Protein AF-A0A8T4MRU4-F1 (afdb_monomer_lite)

Radius of gyration: 14.43 Å; chains: 1; bounding box: 44×28×31 Å

pLDDT: mean 94.98, std 4.09, range [66.75, 98.44]

Foldseek 3Di:
DWPVLKDKDFFDFPDDDPVDTDADQDDPPSPPDDFPDKDKDQAAAFDKDFQFFFQAKKKKFWQAAKKKKWKAQQPPRDIDIDIHHHRMMIIDGGRIGMMMGTHHRIIMMMTTRDDDDDCVVGTGHHDD

Secondary structure (DSSP, 8-state):
--GGG-EEEE----EE-SS-EE--S--S-STT---SEEEEEE--S---EEEEE-SS-EEEEEEESEEEEEEEETTT--EEEEEEETTEEEEE-TTEEEEEEEPTT-EEEEEESS----HHHH-EE---

Structure (mmCIF, N/CA/C/O backbone):
data_AF-A0A8T4MRU4-F1
#
_entry.id   AF-A0A8T4MRU4-F1
#
loop_
_atom_site.group_PDB
_atom_site.id
_atom_site.type_symbol
_atom_site.label_atom_id
_atom_site.label_alt_id
_atom_site.label_comp_id
_atom_site.label_asym_id
_atom_site.label_entity_id
_atom_site.label_seq_id
_atom_site.pdbx_PDB_ins_code
_atom_site.Cartn_x
_atom_site.Cartn_y
_atom_site.Cartn_z
_atom_site.occupancy
_atom_site.B_iso_or_equiv
_atom_site.auth_seq_id
_atom_site.auth_comp_id
_atom_site.auth_asym_id
_atom_site.auth_atom_id
_atom_site.pdbx_PDB_model_num
ATOM 1 N N . MET A 1 1 ? 6.168 1.323 -16.371 1.00 66.75 1 MET A N 1
ATOM 2 C CA . MET A 1 1 ? 5.553 2.257 -15.411 1.00 66.75 1 MET A CA 1
ATOM 3 C C . MET A 1 1 ? 6.612 2.585 -14.380 1.00 66.75 1 MET A C 1
ATOM 5 O O . MET A 1 1 ? 7.588 1.849 -14.299 1.00 66.75 1 MET A O 1
ATOM 9 N N . GLY A 1 2 ? 6.469 3.707 -13.691 1.00 80.81 2 GLY A N 1
ATOM 10 C CA . GLY A 1 2 ? 7.430 4.163 -12.685 1.00 80.81 2 GLY A CA 1
ATOM 11 C C . GLY A 1 2 ? 6.742 5.119 -11.725 1.00 80.81 2 GLY A C 1
ATOM 12 O O . GLY A 1 2 ? 5.513 5.195 -11.699 1.00 80.81 2 GLY A O 1
ATOM 13 N N . PHE A 1 3 ? 7.492 5.905 -10.967 1.00 88.81 3 PHE A N 1
ATOM 14 C CA . PHE A 1 3 ? 6.907 6.790 -9.952 1.00 88.81 3 PHE A CA 1
ATOM 15 C C . PHE A 1 3 ? 5.830 7.767 -10.415 1.00 88.81 3 PHE A C 1
ATOM 17 O O . PHE A 1 3 ? 4.982 8.148 -9.610 1.00 88.81 3 PHE A O 1
ATOM 24 N N . LYS A 1 4 ? 5.838 8.170 -11.686 1.00 87.06 4 LYS A N 1
ATOM 25 C CA . LYS A 1 4 ? 4.786 9.023 -12.259 1.00 87.06 4 LYS A CA 1
ATOM 26 C C . LYS A 1 4 ? 3.388 8.387 -12.206 1.00 87.06 4 LYS A C 1
ATOM 28 O O . LYS A 1 4 ? 2.402 9.107 -12.298 1.00 87.06 4 LYS A O 1
ATOM 33 N N . ASP A 1 5 ? 3.329 7.064 -12.059 1.00 90.94 5 ASP A N 1
ATOM 34 C CA . ASP A 1 5 ? 2.102 6.271 -12.032 1.00 90.94 5 ASP A CA 1
ATOM 35 C C . ASP A 1 5 ? 1.727 5.833 -10.593 1.00 90.94 5 ASP A C 1
ATOM 37 O O . ASP A 1 5 ? 0.724 5.150 -10.399 1.00 90.94 5 ASP A O 1
ATOM 41 N N . VAL A 1 6 ? 2.502 6.230 -9.567 1.00 94.25 6 VAL A N 1
ATOM 42 C CA . VAL A 1 6 ? 2.139 6.013 -8.153 1.00 94.25 6 VAL A CA 1
ATOM 43 C C . VAL A 1 6 ? 0.949 6.898 -7.802 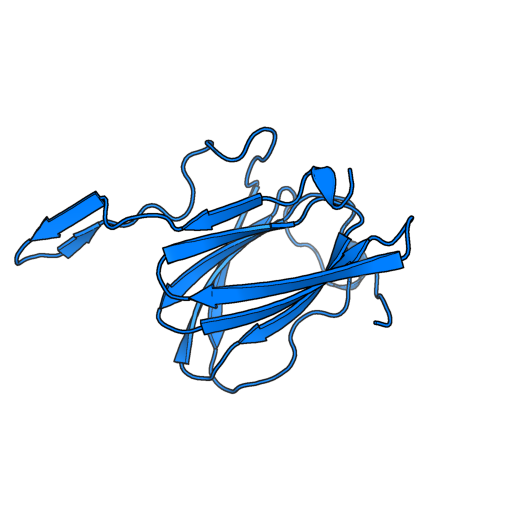1.00 94.25 6 VAL A C 1
ATOM 45 O O . VAL A 1 6 ? 1.004 8.119 -7.952 1.00 94.25 6 VAL A O 1
ATOM 48 N N . ILE A 1 7 ? -0.111 6.292 -7.269 1.00 95.12 7 ILE A N 1
ATOM 49 C CA . ILE A 1 7 ? -1.304 7.017 -6.822 1.00 95.12 7 ILE A CA 1
ATOM 50 C C . ILE A 1 7 ? -1.401 6.899 -5.313 1.00 95.12 7 ILE A C 1
ATOM 52 O O . ILE A 1 7 ? -1.534 5.801 -4.785 1.00 95.12 7 ILE A O 1
ATOM 56 N N . TYR A 1 8 ? -1.401 8.037 -4.628 1.00 95.00 8 TYR A N 1
ATOM 57 C CA . TYR A 1 8 ? -1.784 8.124 -3.226 1.00 95.00 8 TYR A CA 1
ATOM 58 C C . TYR A 1 8 ? -3.065 8.945 -3.112 1.00 95.00 8 TYR A C 1
ATOM 60 O O . TYR A 1 8 ? -3.109 10.095 -3.550 1.00 95.00 8 TYR A O 1
ATOM 68 N N . GLN A 1 9 ? -4.107 8.361 -2.525 1.00 93.88 9 GLN A N 1
ATOM 69 C CA . GLN A 1 9 ? -5.384 9.038 -2.315 1.00 93.88 9 GLN A CA 1
ATOM 70 C C . GLN A 1 9 ? -5.983 8.653 -0.970 1.00 93.88 9 GLN A C 1
ATOM 72 O O . GLN A 1 9 ? -5.881 7.508 -0.535 1.00 93.88 9 GLN A O 1
ATOM 77 N N . LYS A 1 10 ? -6.666 9.595 -0.322 1.00 92.81 10 LYS A N 1
ATOM 78 C CA . LYS A 1 10 ? -7.487 9.292 0.846 1.00 92.81 10 LYS A CA 1
ATOM 79 C C . LYS A 1 10 ? -8.910 9.019 0.387 1.00 92.81 10 LYS A C 1
ATOM 81 O O . LYS A 1 10 ? -9.499 9.837 -0.316 1.00 92.81 10 LYS A O 1
ATOM 86 N N . ARG A 1 11 ? -9.450 7.865 0.758 1.00 89.44 11 ARG A N 1
ATOM 87 C CA . ARG A 1 11 ? -10.864 7.556 0.560 1.00 89.44 11 ARG A CA 1
ATOM 88 C C . ARG A 1 11 ? -11.663 8.104 1.736 1.00 89.44 11 ARG A C 1
ATOM 90 O O . ARG A 1 11 ? -11.140 8.266 2.825 1.00 89.44 11 ARG A O 1
ATOM 97 N N . GLY A 1 12 ? -12.908 8.489 1.502 1.00 89.06 12 GLY A N 1
ATOM 98 C CA . GLY A 1 12 ? -13.784 8.976 2.564 1.00 89.06 12 GLY A CA 1
ATOM 99 C C . GLY A 1 12 ? -14.561 7.843 3.226 1.00 89.06 12 GLY A C 1
ATOM 100 O O . GLY A 1 12 ? -14.535 6.697 2.778 1.00 89.06 12 GLY A O 1
ATOM 101 N N . ILE A 1 13 ? -15.315 8.202 4.260 1.00 93.94 13 ILE A N 1
ATOM 102 C CA . ILE A 1 13 ? -16.464 7.409 4.692 1.00 93.94 13 ILE A CA 1
ATOM 103 C C . ILE A 1 13 ? -17.604 7.690 3.714 1.00 93.94 13 ILE A C 1
ATOM 105 O O . ILE A 1 13 ? -17.975 8.847 3.537 1.00 93.94 13 ILE A O 1
ATOM 109 N N . GLU A 1 14 ? -18.154 6.650 3.089 1.00 94.75 14 GLU A N 1
ATOM 110 C CA . GLU A 1 14 ? -19.264 6.808 2.139 1.00 94.75 14 GLU A CA 1
ATOM 111 C C . GLU A 1 14 ? -20.606 6.944 2.855 1.00 94.75 14 GLU A C 1
ATOM 113 O O . GLU A 1 14 ? -21.461 7.725 2.446 1.00 94.75 14 GLU A O 1
ATOM 118 N N . HIS A 1 15 ? -20.789 6.189 3.940 1.00 97.25 15 HIS A N 1
ATOM 119 C CA . HIS A 1 15 ? -21.990 6.235 4.768 1.00 97.25 15 HIS A CA 1
ATOM 120 C C . HIS A 1 15 ? -21.666 5.828 6.202 1.00 97.25 15 HIS A C 1
ATOM 122 O O . HIS A 1 15 ? -20.847 4.934 6.428 1.00 97.25 15 HIS A O 1
ATOM 128 N N . LYS A 1 16 ? -22.326 6.446 7.180 1.00 97.50 16 LYS A N 1
ATOM 129 C CA . LYS A 1 16 ? -22.214 6.068 8.590 1.00 97.50 16 LYS A CA 1
ATOM 130 C C . LYS A 1 16 ? -23.547 6.273 9.288 1.00 97.50 16 LYS A C 1
ATOM 132 O O . LYS A 1 16 ? -24.087 7.373 9.271 1.00 97.50 16 LYS A O 1
A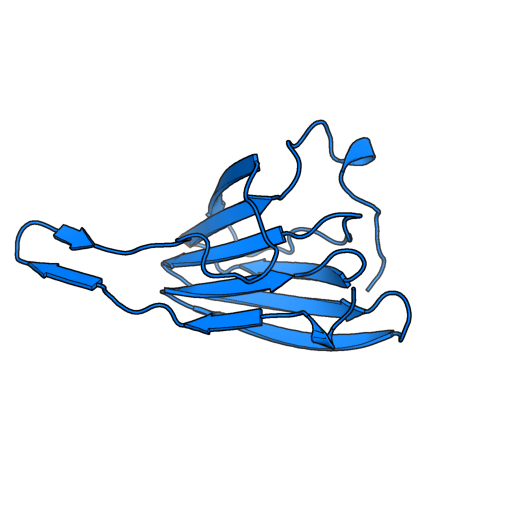TOM 137 N N . ASP A 1 17 ? -24.045 5.216 9.910 1.00 97.81 17 ASP A N 1
ATOM 138 C CA . ASP A 1 17 ? -25.244 5.236 10.743 1.00 97.81 17 ASP A CA 1
ATOM 139 C C . ASP A 1 17 ? -25.034 4.388 12.006 1.00 97.81 17 ASP A C 1
ATOM 141 O O . ASP A 1 17 ? -23.931 3.891 12.259 1.00 97.81 17 ASP A O 1
ATOM 145 N N . GLU A 1 18 ? -26.077 4.233 12.820 1.00 97.69 18 GLU A N 1
ATOM 146 C CA . GLU A 1 18 ? -26.026 3.458 14.061 1.00 97.69 18 GLU A CA 1
ATOM 147 C C . GLU A 1 18 ? -25.719 1.964 13.858 1.00 97.69 18 GLU A C 1
ATOM 149 O O . GLU A 1 18 ? -25.345 1.281 14.810 1.00 97.69 18 GLU A O 1
ATOM 154 N N . ARG A 1 19 ? -25.850 1.442 12.632 1.00 97.19 19 ARG A N 1
ATOM 155 C CA . ARG A 1 19 ? -25.656 0.021 12.310 1.00 97.19 19 ARG A CA 1
ATOM 156 C C . ARG A 1 19 ? -24.268 -0.251 11.748 1.00 97.19 19 ARG A C 1
ATOM 158 O O . ARG A 1 19 ? -23.738 -1.342 11.957 1.00 97.19 19 ARG A O 1
ATOM 165 N N . ARG A 1 20 ? -23.706 0.680 10.963 1.00 96.56 20 ARG A N 1
ATOM 166 C CA . ARG A 1 20 ? -22.439 0.457 10.244 1.00 96.56 20 ARG A CA 1
ATOM 167 C C . ARG A 1 20 ? -21.739 1.731 9.776 1.00 96.56 20 ARG A C 1
ATOM 169 O O . ARG A 1 20 ? -22.350 2.773 9.562 1.00 96.56 20 ARG A O 1
ATOM 176 N N . THR A 1 21 ? -20.449 1.572 9.484 1.00 95.69 21 THR A N 1
ATOM 177 C CA . THR A 1 21 ? -19.681 2.468 8.605 1.00 95.69 21 THR A CA 1
ATOM 178 C C . THR A 1 21 ? -19.439 1.750 7.276 1.00 95.69 21 THR A C 1
ATOM 180 O O . THR A 1 21 ? -18.989 0.605 7.277 1.00 95.69 21 THR A O 1
ATOM 183 N N . LEU A 1 22 ? -19.751 2.399 6.156 1.00 96.00 22 LEU A N 1
ATOM 184 C CA . LEU A 1 22 ? -19.496 1.903 4.805 1.00 96.00 22 LEU A CA 1
ATOM 185 C C . LEU A 1 22 ? -18.237 2.561 4.237 1.00 96.00 22 LEU A C 1
ATOM 187 O O . LEU A 1 22 ? -18.099 3.787 4.248 1.00 96.00 22 LEU A O 1
ATOM 191 N N . LEU A 1 23 ? -17.330 1.721 3.747 1.00 95.25 23 LEU A N 1
ATOM 192 C CA . LEU A 1 23 ? -16.033 2.098 3.203 1.00 95.25 23 LEU A CA 1
ATOM 193 C C . LEU A 1 23 ? -15.764 1.263 1.955 1.00 95.25 23 LEU A C 1
ATOM 195 O O . LEU A 1 23 ? -15.939 0.043 1.989 1.00 95.25 23 LEU A O 1
ATOM 199 N N . THR A 1 24 ? -15.254 1.895 0.903 1.00 94.56 24 THR A N 1
ATOM 200 C CA . THR A 1 24 ? -14.873 1.197 -0.328 1.00 94.56 24 THR A CA 1
ATOM 201 C C . THR A 1 24 ? -13.370 1.238 -0.513 1.00 94.56 24 THR A C 1
ATOM 203 O O . THR A 1 24 ? -12.810 2.258 -0.904 1.00 94.56 24 THR A O 1
ATOM 206 N N . ALA A 1 25 ? -12.705 0.107 -0.282 1.00 93.44 25 ALA A N 1
ATOM 207 C CA . ALA A 1 25 ? -11.256 -0.008 -0.443 1.00 93.44 25 ALA A CA 1
ATOM 208 C C . ALA A 1 25 ? -10.803 0.084 -1.917 1.00 93.44 25 ALA A C 1
ATOM 210 O O . ALA A 1 25 ? -9.733 0.619 -2.200 1.00 93.44 25 ALA A O 1
ATOM 211 N N . PHE A 1 26 ? -11.623 -0.402 -2.857 1.00 93.50 26 PHE A N 1
ATOM 212 C CA . PHE A 1 26 ? -11.357 -0.368 -4.297 1.00 93.50 26 PHE A CA 1
ATOM 213 C C . PHE A 1 26 ? -12.670 -0.355 -5.093 1.00 93.50 26 PHE A C 1
ATOM 215 O O . PHE A 1 26 ? -13.566 -1.135 -4.778 1.00 93.50 26 PHE A O 1
ATOM 222 N N . ASN A 1 27 ? -12.779 0.508 -6.115 1.00 91.88 27 ASN A N 1
ATOM 223 C CA . ASN A 1 27 ? -13.986 0.648 -6.946 1.00 91.88 27 ASN A CA 1
ATOM 224 C C . ASN A 1 27 ? -13.687 0.683 -8.461 1.00 91.88 27 ASN A C 1
ATOM 226 O O . ASN A 1 27 ? -14.447 1.260 -9.233 1.00 91.88 27 ASN A O 1
ATOM 230 N N . GLY A 1 28 ? -12.548 0.137 -8.908 1.00 88.88 28 GLY A N 1
ATOM 231 C CA . GLY A 1 28 ? -12.147 0.208 -10.326 1.00 88.88 28 GLY A CA 1
ATOM 232 C C . GLY A 1 28 ? -11.720 1.603 -10.807 1.00 88.88 28 GLY A C 1
ATOM 233 O O . GLY A 1 28 ? -11.544 1.819 -12.001 1.00 88.88 28 GLY A O 1
ATOM 234 N N . ASP A 1 29 ? -11.551 2.546 -9.883 1.00 88.88 29 ASP A N 1
ATOM 235 C CA . ASP A 1 29 ? -11.234 3.960 -10.111 1.00 88.88 29 ASP A CA 1
ATOM 236 C C . ASP A 1 29 ? -9.727 4.247 -10.206 1.00 88.88 29 ASP A C 1
ATOM 238 O O . ASP A 1 29 ? -9.314 5.314 -10.658 1.00 88.88 29 ASP A O 1
ATOM 242 N N . LEU A 1 30 ? -8.889 3.280 -9.830 1.00 88.81 30 LEU A N 1
ATOM 243 C CA . LEU A 1 30 ? -7.444 3.356 -10.024 1.00 88.81 30 LEU A CA 1
ATOM 244 C C . LEU A 1 30 ? -7.135 3.055 -11.498 1.00 88.81 30 LEU A C 1
ATOM 246 O O . LEU A 1 30 ? -7.187 1.904 -11.931 1.00 88.81 30 LEU A O 1
ATOM 250 N N . LYS A 1 31 ? -6.885 4.106 -12.289 1.00 85.00 31 LYS A N 1
ATOM 251 C CA . LYS A 1 31 ? -6.758 4.025 -13.754 1.00 85.00 31 LYS A CA 1
ATOM 252 C C . LYS A 1 31 ? -5.775 2.931 -14.181 1.00 85.00 31 LYS A C 1
ATOM 254 O O . LYS A 1 31 ? -4.595 2.999 -13.870 1.00 85.00 31 LYS A O 1
ATOM 259 N N . GLY A 1 32 ? -6.268 1.976 -14.969 1.00 86.19 32 GLY A N 1
ATOM 260 C CA . GLY A 1 32 ? -5.466 0.885 -15.532 1.00 86.19 32 GLY A CA 1
ATOM 261 C C . GLY A 1 32 ? -5.318 -0.336 -14.622 1.00 86.19 32 GLY A C 1
ATOM 262 O O . GLY A 1 32 ? -5.064 -1.416 -15.143 1.00 86.19 32 GLY A O 1
ATOM 263 N N . PHE A 1 33 ? -5.580 -0.199 -13.321 1.00 94.00 33 PHE A N 1
ATOM 264 C CA . PHE A 1 33 ? -5.428 -1.272 -12.345 1.00 94.00 33 PHE A CA 1
ATOM 265 C C . PHE A 1 33 ? -6.660 -2.184 -12.292 1.00 94.00 33 PHE A C 1
ATOM 267 O O . PHE A 1 33 ? -7.803 -1.724 -12.187 1.00 94.00 33 PHE A O 1
ATOM 274 N N . LYS A 1 34 ? -6.433 -3.500 -12.299 1.00 94.00 34 LYS A N 1
ATOM 275 C CA . LYS A 1 34 ? -7.478 -4.515 -12.083 1.00 94.00 34 LYS A CA 1
ATOM 276 C C . LYS A 1 34 ? -7.026 -5.513 -11.031 1.00 94.00 34 LYS A C 1
ATOM 278 O O . LYS A 1 34 ? -6.052 -6.217 -11.244 1.00 94.00 34 LYS A O 1
ATOM 283 N N . ALA A 1 35 ? -7.761 -5.639 -9.931 1.00 94.75 35 ALA A N 1
ATOM 284 C CA . ALA A 1 35 ? -7.429 -6.611 -8.895 1.00 94.75 35 ALA A CA 1
ATOM 285 C C . ALA A 1 35 ? -7.841 -8.038 -9.304 1.00 94.75 35 ALA A C 1
ATOM 287 O O . ALA A 1 35 ? -9.024 -8.310 -9.502 1.00 94.75 35 ALA A O 1
ATOM 288 N N . ALA A 1 36 ? -6.876 -8.956 -9.373 1.00 96.06 36 ALA A N 1
ATOM 289 C CA . ALA A 1 36 ? -7.123 -10.394 -9.512 1.00 96.06 36 ALA A CA 1
ATOM 290 C C . ALA A 1 36 ? -7.174 -11.114 -8.154 1.00 96.06 36 ALA A C 1
ATOM 292 O O . ALA A 1 36 ? -7.734 -12.204 -8.047 1.00 96.06 36 ALA A O 1
ATOM 293 N N . GLN A 1 37 ? -6.583 -10.524 -7.113 1.00 96.00 37 GLN A N 1
ATOM 294 C CA . GLN A 1 37 ? -6.574 -11.076 -5.762 1.00 96.00 37 GLN A CA 1
ATOM 295 C C . GLN A 1 37 ? -6.690 -9.967 -4.716 1.00 96.00 37 GLN A C 1
ATOM 297 O O . GLN A 1 37 ? -6.168 -8.866 -4.892 1.00 96.00 37 GLN A O 1
ATOM 302 N N . VAL A 1 38 ? -7.347 -10.305 -3.605 1.00 97.06 38 VAL A N 1
ATOM 303 C CA . VAL A 1 38 ? -7.460 -9.477 -2.403 1.00 97.06 38 VAL A CA 1
ATOM 304 C C . VAL A 1 38 ? -6.853 -10.233 -1.224 1.00 97.06 38 VAL A C 1
ATOM 306 O O . VAL A 1 38 ? -7.087 -11.431 -1.062 1.00 97.06 38 VAL A O 1
ATOM 309 N N . LYS A 1 39 ? -6.070 -9.539 -0.398 1.00 96.62 39 LYS A N 1
ATOM 310 C CA . LYS A 1 39 ? -5.429 -10.074 0.809 1.00 96.62 39 LYS A CA 1
ATOM 311 C C . LYS A 1 39 ? -5.756 -9.194 2.004 1.00 96.62 39 LYS A C 1
ATOM 313 O O . LYS A 1 39 ? -5.714 -7.973 1.902 1.00 96.62 39 LYS A O 1
ATOM 318 N N . PHE A 1 40 ? -6.010 -9.819 3.147 1.00 97.50 40 PHE A N 1
ATOM 319 C CA . PHE A 1 40 ? -6.192 -9.123 4.416 1.00 97.50 40 PHE A CA 1
ATOM 320 C C . PHE A 1 40 ? -4.952 -9.308 5.282 1.00 97.50 40 PHE A C 1
ATOM 322 O O . PHE A 1 40 ? -4.478 -10.425 5.484 1.00 97.50 40 PHE A O 1
ATOM 329 N N . TYR A 1 41 ? -4.447 -8.202 5.809 1.00 97.44 41 TYR A N 1
ATOM 330 C CA . TYR A 1 41 ? -3.296 -8.155 6.692 1.00 97.44 41 TYR A CA 1
ATOM 331 C C . TYR A 1 41 ? -3.766 -7.688 8.065 1.00 97.44 41 TYR A C 1
ATOM 333 O O . TYR A 1 41 ? -4.265 -6.574 8.218 1.00 97.44 41 TYR A O 1
ATOM 341 N N . LEU A 1 42 ? -3.594 -8.558 9.060 1.00 98.00 42 LEU A N 1
ATOM 342 C CA . LEU A 1 42 ? -3.830 -8.256 10.468 1.00 98.00 42 LEU A CA 1
ATOM 343 C C . LEU A 1 42 ? -2.468 -8.146 11.151 1.00 98.00 42 LEU A C 1
ATOM 345 O O . LEU A 1 42 ? -1.820 -9.159 11.437 1.00 98.00 42 LEU A O 1
ATOM 349 N N . ILE A 1 43 ? -1.996 -6.917 11.345 1.00 98.12 43 ILE A N 1
ATOM 350 C CA . ILE A 1 43 ? -0.628 -6.661 11.787 1.00 98.12 43 ILE A CA 1
ATOM 351 C C . ILE A 1 43 ? -0.532 -6.871 13.294 1.00 98.12 43 ILE A C 1
ATOM 353 O O . ILE A 1 43 ? -1.042 -6.088 14.087 1.00 98.12 43 ILE A O 1
ATOM 357 N N . LYS A 1 44 ? 0.131 -7.954 13.701 1.00 98.00 44 LYS A N 1
ATOM 358 C CA . LYS A 1 44 ? 0.275 -8.318 15.121 1.00 98.00 44 LYS A CA 1
ATOM 359 C C . LYS A 1 44 ? 1.410 -7.574 15.819 1.00 98.00 44 LYS A C 1
ATOM 361 O O . LYS A 1 44 ? 1.359 -7.378 17.026 1.00 98.00 44 LYS A O 1
ATOM 366 N N . GLN A 1 45 ? 2.447 -7.212 15.072 1.00 97.88 45 GLN A N 1
ATOM 367 C CA . GLN A 1 45 ? 3.652 -6.561 15.573 1.00 97.88 45 GLN A CA 1
ATOM 368 C C . GLN A 1 45 ? 4.173 -5.606 14.509 1.00 97.88 45 GLN A C 1
ATOM 370 O O . GLN A 1 45 ? 4.078 -5.907 13.316 1.00 97.88 45 GLN A O 1
ATOM 375 N N . GLU A 1 46 ? 4.740 -4.488 14.950 1.00 98.00 46 GLU A N 1
ATOM 376 C CA . GLU A 1 46 ? 5.451 -3.582 14.060 1.00 98.00 46 GLU A CA 1
ATOM 377 C C . GLU A 1 46 ? 6.731 -4.255 13.569 1.00 98.00 46 GLU A C 1
ATOM 379 O O . GLU A 1 46 ? 7.577 -4.683 14.354 1.00 98.00 46 GLU A O 1
ATOM 384 N N . ARG A 1 47 ? 6.844 -4.401 12.252 1.00 96.56 47 ARG A N 1
ATOM 385 C CA . ARG A 1 47 ? 8.019 -4.967 11.590 1.00 96.56 47 ARG A CA 1
ATOM 386 C C . ARG A 1 47 ? 8.032 -4.562 10.132 1.00 96.56 47 ARG A C 1
ATOM 388 O O . ARG A 1 47 ? 6.979 -4.318 9.544 1.00 96.56 47 ARG A O 1
ATOM 395 N N . GLN A 1 48 ? 9.215 -4.581 9.530 1.00 96.81 48 GLN A N 1
ATOM 396 C CA . GLN A 1 48 ? 9.319 -4.458 8.085 1.00 96.81 48 GLN A CA 1
ATOM 397 C C . GLN A 1 48 ? 8.597 -5.629 7.404 1.00 96.81 48 GLN A C 1
ATOM 399 O O . GLN A 1 48 ? 8.804 -6.803 7.729 1.00 96.81 48 GLN A O 1
ATOM 404 N N . LEU A 1 49 ? 7.756 -5.282 6.440 1.00 94.94 49 LEU A N 1
ATOM 405 C CA . LEU A 1 49 ? 7.168 -6.173 5.458 1.00 94.94 49 LEU A CA 1
ATOM 406 C C . LEU A 1 49 ? 7.705 -5.816 4.071 1.00 94.94 49 LEU A C 1
ATOM 408 O O . LEU A 1 49 ? 8.071 -4.666 3.812 1.00 94.94 49 LEU A O 1
ATOM 412 N N . ALA A 1 50 ? 7.686 -6.805 3.176 1.00 93.06 50 ALA A N 1
ATOM 413 C CA . ALA A 1 50 ? 8.241 -6.703 1.829 1.00 93.06 50 ALA A CA 1
ATOM 414 C C . ALA A 1 50 ? 9.742 -6.330 1.834 1.00 93.06 50 ALA A C 1
ATOM 416 O O . ALA A 1 50 ? 10.468 -6.658 2.777 1.00 93.06 50 ALA A O 1
ATOM 417 N N . GLY A 1 51 ? 10.219 -5.733 0.744 1.00 95.19 51 GLY A N 1
ATOM 418 C CA . GLY A 1 51 ? 11.631 -5.743 0.350 1.00 95.19 51 GLY A CA 1
ATOM 419 C C . GLY A 1 51 ? 11.808 -6.214 -1.097 1.00 95.19 51 GLY A C 1
ATOM 420 O O . GLY A 1 51 ? 12.732 -6.966 -1.405 1.00 95.19 51 GLY A O 1
ATOM 421 N N . CYS A 1 52 ? 10.852 -5.882 -1.963 1.00 96.62 52 CYS A N 1
ATOM 422 C CA . CYS A 1 52 ? 10.755 -6.408 -3.319 1.00 96.62 52 CYS A CA 1
ATOM 423 C C . CYS A 1 52 ? 10.037 -5.414 -4.239 1.00 96.62 52 CYS A C 1
ATOM 425 O O . CYS A 1 52 ? 9.483 -4.409 -3.785 1.00 96.62 52 CYS A O 1
ATOM 427 N N . TYR A 1 53 ? 10.049 -5.711 -5.533 1.00 96.75 53 TYR A N 1
ATOM 428 C CA . TYR A 1 53 ? 9.123 -5.150 -6.510 1.00 96.75 53 TYR A CA 1
ATOM 429 C C . TYR A 1 53 ? 8.413 -6.274 -7.266 1.00 96.75 53 TYR A C 1
ATOM 431 O O . TYR A 1 53 ? 8.818 -7.440 -7.227 1.00 96.75 53 TYR A O 1
ATOM 439 N N . HIS A 1 54 ? 7.363 -5.903 -7.992 1.00 95.94 54 HIS A N 1
ATOM 440 C CA . HIS A 1 54 ? 6.624 -6.807 -8.862 1.00 95.94 54 HIS A CA 1
ATOM 441 C C . HIS A 1 54 ? 6.690 -6.351 -10.319 1.00 95.94 54 HIS A C 1
ATOM 443 O O . HIS A 1 54 ? 6.862 -5.170 -10.626 1.00 95.94 54 HIS A O 1
ATOM 449 N N . ASN A 1 55 ? 6.472 -7.299 -11.229 1.00 95.12 55 ASN A N 1
ATOM 450 C CA . ASN A 1 55 ? 6.267 -7.036 -12.658 1.00 95.12 55 ASN A CA 1
ATOM 451 C C . ASN A 1 55 ? 4.785 -6.772 -12.995 1.00 95.12 55 ASN A C 1
ATOM 453 O O . ASN A 1 55 ? 4.337 -7.035 -14.111 1.00 95.12 55 ASN A O 1
ATOM 457 N N . TYR A 1 56 ? 4.010 -6.348 -12.002 1.00 95.25 56 TYR A N 1
ATOM 458 C CA . TYR A 1 56 ? 2.591 -6.016 -12.071 1.00 95.25 56 TYR A CA 1
ATOM 459 C C . TYR A 1 56 ? 2.265 -5.022 -10.953 1.00 95.25 56 TYR A C 1
ATOM 461 O O . TYR A 1 56 ? 3.055 -4.884 -10.014 1.00 95.25 56 TYR A O 1
ATOM 469 N N . ASP A 1 57 ? 1.125 -4.350 -11.039 1.00 96.56 57 ASP A N 1
ATOM 470 C CA . ASP A 1 57 ? 0.774 -3.308 -10.080 1.00 96.56 57 ASP A CA 1
ATOM 471 C C . ASP A 1 57 ? 0.162 -3.904 -8.800 1.00 96.56 57 ASP A C 1
ATOM 473 O O . ASP A 1 57 ? -0.462 -4.978 -8.794 1.00 96.56 57 ASP A O 1
ATOM 477 N N . VAL A 1 58 ? 0.328 -3.196 -7.686 1.00 97.31 58 VAL A N 1
ATOM 478 C CA . VAL A 1 58 ? -0.259 -3.560 -6.392 1.00 97.31 58 VAL A CA 1
ATOM 479 C C . VAL A 1 58 ? -0.855 -2.340 -5.716 1.00 97.31 58 VAL A C 1
ATOM 481 O O . VAL A 1 58 ? -0.310 -1.247 -5.809 1.00 97.31 58 VAL A O 1
ATOM 484 N N . ALA A 1 59 ? -1.961 -2.514 -5.001 1.00 97.69 59 ALA A N 1
ATOM 485 C CA . ALA A 1 59 ? -2.560 -1.446 -4.212 1.00 97.69 59 ALA A CA 1
ATOM 486 C C . ALA A 1 59 ? -2.728 -1.860 -2.752 1.00 97.69 59 ALA A C 1
ATOM 488 O O . ALA A 1 59 ? -3.032 -3.014 -2.453 1.00 97.69 59 ALA A O 1
ATOM 489 N N . PHE A 1 60 ? -2.575 -0.904 -1.842 1.00 98.06 60 PHE A N 1
ATOM 490 C CA . PHE A 1 60 ? -2.802 -1.082 -0.411 1.00 98.06 60 PHE A CA 1
ATOM 491 C C . PHE A 1 60 ? -3.853 -0.096 0.078 1.00 98.06 60 PHE A C 1
ATOM 493 O O . PHE A 1 60 ? -3.828 1.066 -0.312 1.00 98.06 60 PHE A O 1
ATOM 500 N N . TYR A 1 61 ? -4.746 -0.559 0.948 1.00 97.88 61 TYR A N 1
ATOM 501 C CA . TYR A 1 61 ? -5.742 0.244 1.650 1.00 97.88 61 TYR A CA 1
ATOM 502 C C . TYR A 1 61 ? -5.634 0.007 3.156 1.00 97.88 61 TYR A C 1
ATOM 504 O O . TYR A 1 61 ? -5.647 -1.147 3.591 1.00 97.88 61 TYR A O 1
ATOM 512 N N . ILE A 1 62 ? -5.565 1.068 3.961 1.00 97.56 62 ILE A N 1
ATOM 513 C CA . ILE A 1 62 ? -5.607 0.954 5.426 1.00 97.56 62 ILE A CA 1
ATOM 514 C C . ILE A 1 62 ? -7.046 1.134 5.899 1.00 97.56 62 ILE A C 1
ATOM 516 O O . ILE A 1 62 ? -7.633 2.203 5.754 1.00 97.56 62 ILE A O 1
ATOM 520 N N . LEU A 1 63 ? -7.616 0.074 6.469 1.00 95.75 63 LEU A N 1
ATOM 521 C CA . LEU A 1 63 ? -8.928 0.132 7.108 1.00 95.75 63 LEU A CA 1
ATOM 522 C C . LEU A 1 63 ? -8.835 0.801 8.483 1.00 95.75 63 LEU A C 1
ATOM 524 O O . LEU A 1 63 ? -9.716 1.573 8.841 1.00 95.75 63 LEU A O 1
ATOM 528 N N . GLU A 1 64 ? -7.783 0.475 9.231 1.00 96.12 64 GLU A N 1
ATOM 529 C CA . GLU A 1 64 ? -7.539 0.962 10.587 1.00 96.12 64 GLU A CA 1
ATOM 530 C C . GLU A 1 64 ? -6.034 0.935 10.878 1.00 96.12 64 GLU A C 1
ATOM 532 O O . GLU A 1 64 ? -5.355 -0.038 10.530 1.00 96.12 64 GLU A O 1
ATOM 537 N N . GLY A 1 65 ? -5.526 1.967 11.542 1.00 96.75 65 GLY A N 1
ATOM 538 C CA . GLY A 1 65 ? -4.138 2.093 11.960 1.00 96.75 65 GLY A CA 1
ATOM 539 C C . GLY A 1 65 ? -3.290 2.893 10.975 1.00 96.75 65 GLY A C 1
ATOM 540 O O . GLY A 1 65 ? -3.740 3.841 10.334 1.00 96.75 65 GLY A O 1
ATOM 541 N N . GLU A 1 66 ? -2.012 2.535 10.885 1.00 98.06 66 GLU A N 1
ATOM 542 C CA . GLU A 1 66 ? -1.047 3.274 10.075 1.00 98.06 66 GLU A CA 1
ATOM 543 C C . GLU A 1 66 ? 0.066 2.366 9.551 1.00 98.06 66 GLU A C 1
ATOM 545 O O . GLU A 1 66 ? 0.466 1.388 10.199 1.00 98.06 66 GLU A O 1
ATOM 550 N N . ALA A 1 67 ? 0.592 2.711 8.379 1.00 98.31 67 ALA A N 1
ATOM 551 C CA . ALA A 1 67 ? 1.792 2.118 7.825 1.00 98.31 67 ALA A CA 1
ATOM 552 C C . ALA A 1 67 ? 2.641 3.141 7.074 1.00 98.31 67 ALA A C 1
ATOM 554 O O . ALA A 1 67 ? 2.142 3.904 6.242 1.00 98.31 67 ALA A O 1
ATOM 555 N N . LYS A 1 68 ? 3.950 3.112 7.334 1.00 98.44 68 LYS A N 1
ATOM 556 C CA . LYS A 1 68 ? 4.931 3.872 6.563 1.00 98.44 68 LYS A CA 1
ATOM 557 C C . LYS A 1 68 ? 5.425 3.029 5.391 1.00 98.44 68 LYS A C 1
ATOM 559 O O . LYS A 1 68 ? 5.946 1.935 5.594 1.00 98.44 68 LYS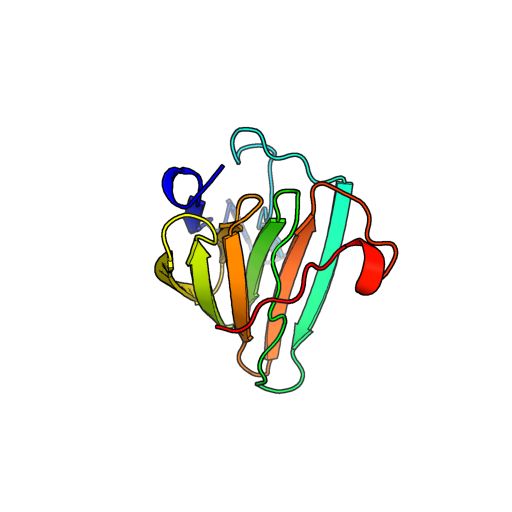 A O 1
ATOM 564 N N . PHE A 1 69 ? 5.282 3.544 4.180 1.00 98.44 69 PHE A N 1
ATOM 565 C CA . PHE A 1 69 ? 5.773 2.945 2.948 1.00 98.44 69 PHE A CA 1
ATOM 566 C C . PHE A 1 69 ? 7.002 3.704 2.460 1.00 98.44 69 PHE A C 1
ATOM 568 O O . PHE A 1 69 ? 6.997 4.933 2.402 1.00 98.44 69 PHE A O 1
ATOM 575 N N . PHE A 1 70 ? 8.034 2.960 2.079 1.00 98.12 70 PHE A N 1
ATOM 576 C CA . PHE A 1 70 ? 9.223 3.477 1.413 1.00 98.12 70 PHE A CA 1
ATOM 577 C C . PHE A 1 70 ? 9.263 2.866 0.026 1.00 98.12 70 PHE A C 1
ATOM 579 O O . PHE A 1 70 ? 9.214 1.640 -0.101 1.00 98.12 70 PHE A O 1
ATOM 586 N N . LEU A 1 71 ? 9.319 3.712 -0.992 1.00 98.25 71 LEU A N 1
ATOM 587 C CA . LEU A 1 71 ? 9.307 3.313 -2.384 1.00 98.25 71 LEU A CA 1
ATOM 588 C C . LEU A 1 71 ? 10.608 3.766 -3.040 1.00 98.25 71 LEU A C 1
ATOM 590 O O . LEU A 1 71 ? 11.144 4.826 -2.704 1.00 98.25 71 LEU A O 1
ATOM 594 N N . LYS A 1 72 ? 11.084 2.976 -3.998 1.00 97.56 72 LYS A N 1
ATOM 595 C CA . LYS A 1 72 ? 12.230 3.303 -4.845 1.00 97.56 72 LYS A CA 1
ATOM 596 C C . LYS A 1 72 ? 11.939 2.870 -6.276 1.00 97.56 72 LYS A C 1
ATOM 598 O O . LYS A 1 72 ? 11.562 1.719 -6.507 1.00 97.56 72 LYS A O 1
ATOM 603 N N . ASP A 1 73 ? 12.067 3.790 -7.220 1.00 96.25 73 ASP A N 1
ATOM 604 C CA . ASP A 1 73 ? 11.948 3.472 -8.641 1.00 96.25 73 ASP A CA 1
ATOM 605 C C . ASP A 1 73 ? 13.203 2.700 -9.066 1.00 96.25 73 ASP A C 1
ATOM 607 O O . ASP A 1 73 ? 14.327 3.161 -8.850 1.00 96.25 73 ASP A O 1
ATOM 611 N N . VAL A 1 74 ? 13.034 1.490 -9.607 1.00 95.25 74 VAL A N 1
ATOM 612 C CA . VAL A 1 74 ? 14.185 0.619 -9.900 1.0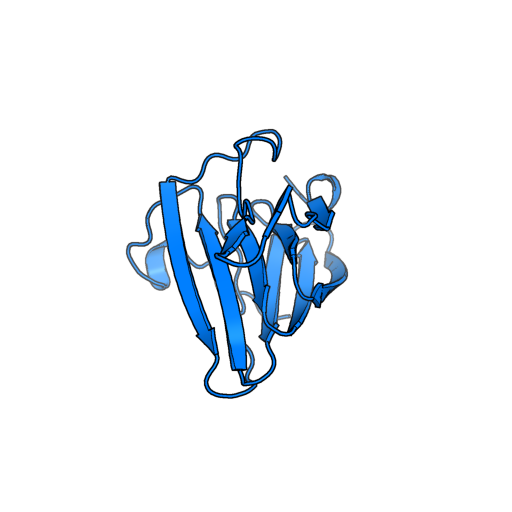0 95.25 74 VAL A CA 1
ATOM 613 C C . VAL A 1 74 ? 15.011 1.112 -11.088 1.00 95.25 74 VAL A C 1
ATOM 615 O O . VAL A 1 74 ? 16.166 0.714 -11.212 1.00 95.25 74 VAL A O 1
ATOM 618 N N . GLU A 1 75 ? 14.441 1.954 -11.957 1.00 93.06 75 GLU A N 1
ATOM 619 C CA . GLU A 1 75 ? 15.123 2.477 -13.142 1.00 93.06 75 GLU A CA 1
ATOM 620 C C . GLU A 1 75 ? 15.842 3.793 -12.819 1.00 93.06 75 GLU A C 1
ATOM 622 O O . GLU A 1 75 ? 16.994 3.976 -13.211 1.00 93.06 75 GLU A O 1
ATOM 627 N N . THR A 1 76 ? 15.198 4.698 -12.074 1.00 94.88 76 THR A N 1
ATOM 628 C CA . THR A 1 76 ? 15.760 6.034 -11.790 1.00 94.88 76 THR A CA 1
ATOM 629 C C . THR A 1 76 ? 16.461 6.146 -10.439 1.00 94.88 76 THR A C 1
ATOM 631 O O . THR A 1 76 ? 17.165 7.125 -10.200 1.00 94.88 76 THR A O 1
ATOM 634 N N . SER A 1 77 ? 16.286 5.165 -9.547 1.00 93.44 77 SER A N 1
ATOM 635 C CA . SER A 1 77 ? 16.725 5.208 -8.141 1.00 93.44 77 SER A CA 1
ATOM 636 C C . SER A 1 77 ? 16.128 6.348 -7.305 1.00 93.44 77 SER A C 1
ATOM 638 O O . SER A 1 77 ? 16.549 6.543 -6.163 1.00 93.44 77 SER A O 1
ATOM 640 N N . GLU A 1 78 ? 15.143 7.085 -7.829 1.00 95.56 78 GLU A N 1
ATOM 641 C CA . GLU A 1 78 ? 14.388 8.069 -7.054 1.00 95.56 78 GLU A CA 1
ATOM 642 C C . GLU A 1 78 ? 13.701 7.358 -5.879 1.00 95.56 78 GLU A C 1
ATOM 644 O O . GLU A 1 78 ? 13.252 6.216 -6.009 1.00 95.56 78 GLU A O 1
ATOM 649 N N . THR A 1 79 ? 13.582 8.030 -4.733 1.00 96.50 79 THR A N 1
ATOM 650 C CA . THR A 1 79 ? 12.905 7.500 -3.543 1.00 96.50 79 THR A CA 1
ATOM 651 C C . THR A 1 79 ? 11.732 8.378 -3.127 1.00 96.50 79 THR A C 1
ATOM 653 O O . THR A 1 79 ? 11.763 9.601 -3.270 1.00 96.50 79 THR A O 1
ATOM 656 N N . LYS A 1 80 ? 10.681 7.750 -2.592 1.00 97.00 80 LYS A N 1
ATOM 657 C CA . LYS A 1 80 ? 9.531 8.439 -1.993 1.00 97.00 80 LYS A CA 1
ATOM 658 C C . LYS A 1 80 ? 9.060 7.710 -0.752 1.00 97.00 80 LYS A C 1
ATOM 660 O O . LYS A 1 80 ? 9.135 6.486 -0.665 1.00 97.00 80 LYS A O 1
ATOM 665 N N . GLU A 1 81 ? 8.523 8.468 0.189 1.00 97.31 81 GLU A N 1
ATOM 666 C CA . GLU A 1 81 ? 7.911 7.929 1.395 1.00 97.31 81 GLU A CA 1
ATOM 667 C C . GLU A 1 81 ? 6.452 8.359 1.474 1.00 97.31 81 GLU A C 1
ATOM 669 O O . GLU A 1 81 ? 6.111 9.503 1.175 1.00 97.31 81 GLU A O 1
ATOM 674 N N . TYR A 1 82 ? 5.598 7.438 1.907 1.00 97.75 82 TYR A N 1
ATOM 675 C CA . TYR A 1 82 ? 4.185 7.698 2.144 1.00 97.75 82 TYR A CA 1
ATOM 676 C C . TYR A 1 82 ? 3.807 7.175 3.521 1.00 97.75 82 TYR A C 1
ATOM 678 O O . TYR A 1 82 ? 4.198 6.075 3.908 1.00 97.75 82 TYR A O 1
ATOM 686 N N . ILE A 1 83 ? 3.019 7.948 4.260 1.00 97.56 83 ILE A N 1
ATOM 687 C CA . ILE A 1 83 ? 2.377 7.476 5.485 1.00 97.56 83 ILE A CA 1
ATOM 688 C C . ILE A 1 83 ? 0.909 7.264 5.152 1.00 97.56 83 ILE A C 1
ATOM 690 O O . ILE A 1 83 ? 0.190 8.218 4.859 1.00 97.56 83 ILE A O 1
ATOM 694 N N . LEU A 1 84 ? 0.483 6.006 5.170 1.00 96.75 84 LEU A N 1
ATOM 695 C CA . LEU A 1 84 ? -0.908 5.631 4.979 1.00 96.75 84 LEU A CA 1
ATOM 696 C C . LEU A 1 84 ? -1.546 5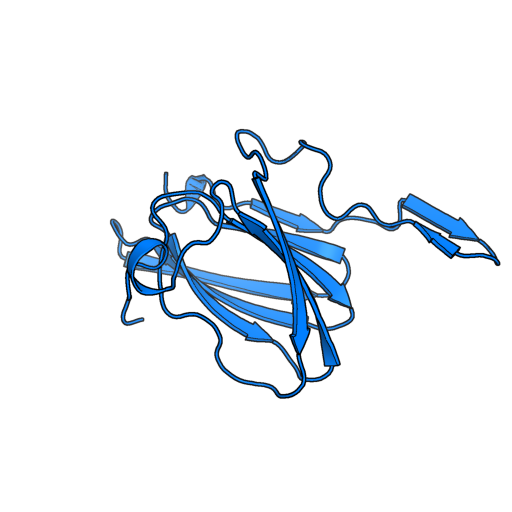.464 6.351 1.00 96.75 84 LEU A C 1
ATOM 698 O O . LEU A 1 84 ? -1.099 4.635 7.138 1.00 96.75 84 LEU A O 1
ATOM 702 N N . ASN A 1 85 ? -2.599 6.228 6.605 1.00 95.38 85 ASN A N 1
ATOM 703 C CA . ASN A 1 85 ? -3.487 6.063 7.754 1.00 95.38 85 ASN A CA 1
ATOM 704 C C . ASN A 1 85 ? -4.872 5.609 7.288 1.00 95.38 85 ASN A C 1
ATOM 706 O O . ASN A 1 85 ? -5.076 5.397 6.090 1.00 95.38 85 ASN A O 1
ATOM 710 N N . ASP A 1 86 ? -5.802 5.468 8.232 1.00 92.88 86 ASP A N 1
ATOM 711 C CA . ASP A 1 86 ? -7.205 5.134 7.997 1.00 92.88 86 ASP A CA 1
ATOM 712 C C . ASP A 1 86 ? -7.738 5.750 6.707 1.00 92.88 86 ASP A C 1
ATOM 714 O O . ASP A 1 86 ? -7.636 6.962 6.479 1.00 92.88 86 ASP A O 1
ATOM 718 N N . THR A 1 87 ? -8.340 4.894 5.884 1.00 92.81 87 THR A N 1
ATOM 719 C CA . THR A 1 87 ? -8.933 5.176 4.573 1.00 92.81 87 THR A CA 1
ATOM 720 C C . THR A 1 87 ? -7.948 5.561 3.458 1.00 92.81 87 THR A C 1
ATOM 722 O O . THR A 1 87 ? -8.360 5.824 2.328 1.00 92.81 87 THR A O 1
ATOM 725 N N . GLY A 1 88 ? -6.641 5.567 3.721 1.00 96.00 88 GLY A N 1
ATOM 726 C CA . GLY A 1 88 ? -5.606 5.810 2.716 1.00 96.00 88 GLY A CA 1
ATOM 727 C C . GLY A 1 88 ? -5.458 4.649 1.732 1.00 96.00 88 GLY A C 1
ATOM 728 O O . GLY A 1 88 ? -5.435 3.488 2.140 1.00 96.00 88 GLY A O 1
ATOM 729 N N . VAL A 1 89 ? -5.320 4.974 0.444 1.00 96.94 89 VAL A N 1
ATOM 730 C CA . VAL A 1 89 ? -4.963 4.059 -0.646 1.00 96.94 89 VAL A CA 1
ATOM 731 C C . VAL A 1 89 ? -3.638 4.467 -1.268 1.00 96.94 89 VAL A C 1
ATOM 733 O O . VAL A 1 89 ? -3.413 5.646 -1.541 1.00 96.94 89 VAL A O 1
ATOM 736 N N . LEU A 1 90 ? -2.799 3.475 -1.552 1.00 97.62 90 LEU A N 1
ATOM 737 C CA . LEU A 1 90 ? -1.573 3.621 -2.327 1.00 97.62 90 LEU A CA 1
ATOM 738 C C . LEU A 1 90 ? -1.530 2.567 -3.432 1.00 97.62 90 LEU A C 1
ATOM 740 O O . LEU A 1 90 ? -1.457 1.380 -3.125 1.00 97.62 90 LEU A O 1
ATOM 744 N N . LEU A 1 91 ? -1.555 2.997 -4.693 1.00 97.50 91 LEU A N 1
ATOM 745 C CA . LEU A 1 91 ? -1.206 2.178 -5.853 1.00 97.50 91 LEU A CA 1
ATOM 746 C C . LEU A 1 91 ? 0.295 2.307 -6.108 1.00 97.50 91 LEU A C 1
ATOM 748 O O . LEU A 1 91 ? 0.811 3.412 -6.288 1.00 97.50 91 LEU A O 1
ATOM 752 N N . ILE A 1 92 ? 0.970 1.169 -6.151 1.00 97.50 92 ILE A N 1
ATOM 753 C CA . ILE A 1 92 ? 2.385 1.032 -6.457 1.00 97.50 92 ILE A CA 1
ATOM 754 C C . ILE A 1 92 ? 2.479 0.307 -7.804 1.00 97.50 92 ILE A C 1
ATOM 756 O O . ILE A 1 92 ? 2.083 -0.860 -7.893 1.00 97.50 92 ILE A O 1
ATOM 760 N N . PRO A 1 93 ? 2.964 0.979 -8.857 1.00 96.62 93 PRO A N 1
ATOM 761 C CA . PRO A 1 93 ? 3.061 0.373 -10.167 1.00 96.62 93 PRO A CA 1
ATOM 762 C C . PRO A 1 93 ? 4.193 -0.656 -10.218 1.00 96.62 93 PRO A C 1
ATOM 764 O O . PRO A 1 93 ? 5.123 -0.656 -9.404 1.00 96.62 93 PRO A O 1
ATOM 767 N N . SER A 1 94 ? 4.129 -1.516 -11.227 1.00 95.62 94 SER A N 1
ATOM 768 C CA . SER A 1 94 ? 5.206 -2.428 -11.595 1.00 95.62 94 SER A CA 1
ATOM 769 C C . SER A 1 94 ? 6.556 -1.710 -11.664 1.00 95.62 94 SER A C 1
ATOM 771 O O . SER A 1 94 ? 6.639 -0.549 -12.070 1.00 95.62 94 SER A O 1
ATOM 773 N N . LYS A 1 95 ? 7.622 -2.427 -11.287 1.00 95.94 95 LYS A N 1
ATOM 774 C CA . LYS A 1 95 ? 9.002 -1.912 -11.221 1.00 95.94 95 LYS A CA 1
ATOM 775 C C . LYS A 1 95 ? 9.229 -0.772 -10.218 1.00 95.94 95 LYS A C 1
ATOM 777 O O . LYS A 1 95 ? 10.268 -0.122 -10.251 1.00 95.94 95 LYS A O 1
ATOM 782 N N . VAL A 1 96 ? 8.313 -0.558 -9.281 1.00 97.69 96 VAL A N 1
ATOM 783 C CA . VAL A 1 96 ? 8.595 0.237 -8.086 1.00 97.69 96 VAL A CA 1
ATOM 784 C C . VAL A 1 96 ? 8.806 -0.711 -6.915 1.00 97.69 96 VAL A C 1
ATOM 786 O O . VAL A 1 96 ? 7.902 -1.449 -6.521 1.00 97.69 96 VAL A O 1
ATOM 789 N N . ALA A 1 97 ? 10.018 -0.707 -6.365 1.00 97.88 97 ALA A N 1
ATOM 790 C CA . ALA A 1 97 ? 10.317 -1.454 -5.157 1.00 97.88 97 ALA A CA 1
ATOM 791 C C . ALA A 1 97 ? 9.655 -0.776 -3.968 1.00 97.88 97 ALA A C 1
ATOM 793 O O . ALA A 1 97 ? 9.701 0.449 -3.844 1.00 97.88 97 ALA A O 1
ATOM 794 N N . TYR A 1 98 ? 9.075 -1.570 -3.070 1.00 98.12 98 TYR A N 1
ATOM 795 C CA . TYR A 1 98 ? 8.558 -1.053 -1.811 1.00 98.12 98 TYR A CA 1
ATOM 796 C C . TYR A 1 98 ? 8.901 -1.924 -0.595 1.00 98.12 98 TYR A C 1
ATOM 798 O O . TYR A 1 98 ? 9.058 -3.148 -0.663 1.00 98.12 98 TYR A O 1
ATOM 806 N N . LYS A 1 99 ? 8.980 -1.256 0.554 1.00 97.69 99 LYS A N 1
ATOM 807 C CA . LYS A 1 99 ? 8.883 -1.864 1.883 1.00 97.69 99 LYS A CA 1
ATOM 808 C C . LYS A 1 99 ? 7.861 -1.097 2.709 1.00 97.69 99 LYS A C 1
ATOM 810 O O . LYS A 1 99 ? 7.693 0.111 2.534 1.00 97.69 99 LYS A O 1
ATOM 815 N N . ALA A 1 100 ? 7.191 -1.798 3.612 1.00 97.94 100 ALA A N 1
ATOM 816 C CA . ALA A 1 100 ? 6.201 -1.211 4.504 1.00 97.94 100 ALA A CA 1
ATOM 817 C C . ALA A 1 100 ? 6.559 -1.504 5.960 1.00 97.94 100 ALA A C 1
ATOM 819 O O . ALA A 1 100 ? 6.999 -2.605 6.284 1.00 97.94 100 ALA A O 1
ATOM 820 N N . ILE A 1 101 ? 6.343 -0.535 6.841 1.00 98.25 101 ILE A N 1
ATOM 821 C CA . ILE A 1 101 ? 6.477 -0.678 8.292 1.00 98.25 101 ILE A CA 1
ATOM 822 C C . ILE A 1 101 ? 5.120 -0.306 8.902 1.00 98.25 101 ILE A C 1
ATOM 824 O O . ILE A 1 101 ? 4.887 0.860 9.233 1.00 98.25 101 ILE A O 1
ATOM 828 N N . PRO A 1 102 ? 4.163 -1.250 8.944 1.00 98.25 102 PRO A N 1
ATOM 829 C CA . PRO A 1 102 ? 2.888 -1.035 9.608 1.00 98.25 102 PRO A CA 1
ATOM 830 C C . PRO A 1 102 ? 3.022 -1.117 11.128 1.00 98.25 102 PRO A C 1
ATOM 832 O O . PRO A 1 102 ? 3.711 -2.000 11.640 1.00 98.25 102 PRO A O 1
ATOM 835 N N . LYS A 1 103 ? 2.295 -0.253 11.841 1.00 98.44 103 LYS A N 1
ATOM 836 C CA . LYS A 1 103 ? 2.170 -0.325 13.302 1.00 98.44 103 LYS A CA 1
ATOM 837 C C . LYS A 1 103 ? 1.413 -1.588 13.728 1.00 98.44 103 LYS A C 1
ATOM 839 O O . LYS A 1 103 ? 0.575 -2.116 12.991 1.00 98.44 103 LYS A O 1
ATOM 844 N N . ALA A 1 104 ? 1.688 -2.076 14.937 1.00 98.19 104 ALA A N 1
ATOM 845 C CA . ALA A 1 104 ? 0.895 -3.149 15.534 1.00 98.19 104 ALA A CA 1
ATOM 846 C C . ALA A 1 104 ? -0.582 -2.723 15.658 1.00 98.19 104 ALA A C 1
ATOM 848 O O . ALA A 1 104 ? -0.876 -1.585 16.013 1.00 98.19 104 ALA A O 1
ATOM 849 N N . GLY A 1 105 ? -1.506 -3.634 15.356 1.00 97.94 105 GLY A N 1
ATOM 850 C CA . GLY A 1 105 ? -2.947 -3.369 15.320 1.00 97.94 105 GLY A CA 1
ATOM 851 C C . GLY A 1 105 ? -3.477 -2.904 13.961 1.00 97.94 105 GLY A C 1
ATOM 852 O O . GLY A 1 105 ? -4.686 -2.963 13.749 1.00 97.94 105 GLY A O 1
ATOM 853 N N . THR A 1 106 ? -2.608 -2.519 13.017 1.00 98.38 106 THR A N 1
ATOM 854 C CA . THR A 1 106 ? -3.035 -2.081 11.682 1.00 98.38 106 THR A CA 1
ATOM 855 C C . THR A 1 106 ? -3.804 -3.185 10.943 1.00 98.38 106 THR A C 1
ATOM 857 O O . THR A 1 106 ? -3.362 -4.338 10.865 1.00 98.38 106 THR A O 1
ATOM 860 N N . LYS A 1 107 ? -4.950 -2.821 10.360 1.00 97.94 107 LYS A N 1
ATOM 861 C CA . LYS A 1 107 ? -5.754 -3.651 9.455 1.00 97.94 107 LYS A CA 1
ATOM 862 C C . LYS A 1 107 ? -5.631 -3.086 8.050 1.00 97.94 107 LYS A C 1
ATOM 864 O O . LYS A 1 107 ? -6.095 -1.983 7.763 1.00 97.94 107 LYS A O 1
ATOM 869 N N . MET A 1 108 ? -5.011 -3.855 7.168 1.00 97.69 108 MET A N 1
ATOM 870 C CA . MET A 1 108 ? -4.715 -3.438 5.802 1.00 97.69 108 MET A CA 1
ATOM 871 C C . MET A 1 108 ? -5.277 -4.444 4.806 1.00 97.69 108 MET A C 1
ATOM 873 O O . MET A 1 108 ? -5.280 -5.649 5.052 1.00 97.69 108 MET A O 1
ATOM 877 N N . VAL A 1 109 ? -5.726 -3.948 3.662 1.00 97.75 109 VAL A N 1
ATOM 878 C CA . VAL A 1 109 ? -6.140 -4.753 2.517 1.00 97.75 109 VAL A CA 1
ATOM 879 C C . VAL A 1 109 ? -5.139 -4.527 1.391 1.00 97.75 109 VAL A C 1
ATOM 881 O O . VAL A 1 109 ? -4.816 -3.385 1.077 1.00 97.75 109 VAL A O 1
ATOM 884 N N . GLY A 1 110 ? -4.625 -5.606 0.809 1.00 97.25 110 GLY A N 1
ATOM 885 C CA . GLY A 1 110 ? -3.773 -5.561 -0.377 1.00 97.25 110 GLY A CA 1
ATOM 886 C C . GLY A 1 110 ? -4.501 -6.114 -1.594 1.00 97.25 110 GLY A C 1
ATOM 887 O O . GLY A 1 110 ? -5.214 -7.112 -1.495 1.00 97.25 110 GLY A O 1
ATOM 888 N N . PHE A 1 111 ? -4.281 -5.484 -2.737 1.00 97.25 111 PHE A N 1
ATOM 889 C CA . PHE A 1 111 ? -4.817 -5.8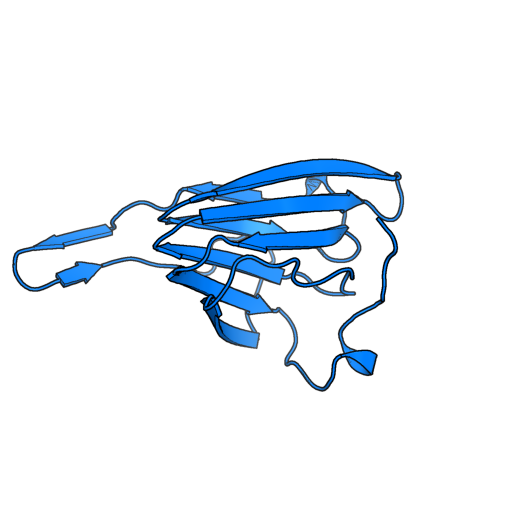61 -4.036 1.00 97.25 111 PHE A CA 1
ATOM 890 C C . PHE A 1 111 ? -3.652 -6.088 -4.993 1.00 97.25 111 PHE A C 1
ATOM 892 O O . PHE A 1 111 ? -2.727 -5.278 -5.034 1.00 97.25 111 PHE A O 1
ATOM 899 N N . THR A 1 112 ? -3.692 -7.159 -5.780 1.00 96.44 112 THR A N 1
ATOM 900 C CA . THR A 1 112 ? -2.655 -7.448 -6.782 1.00 96.44 112 THR A CA 1
ATOM 901 C C . THR A 1 112 ? -3.287 -7.718 -8.140 1.00 96.44 112 THR A C 1
ATOM 903 O O . THR A 1 112 ? -4.346 -8.347 -8.222 1.00 96.44 112 THR A O 1
ATOM 906 N N . GLU A 1 113 ? -2.639 -7.277 -9.221 1.00 95.94 113 GLU A N 1
ATOM 907 C CA . GLU A 1 113 ? -3.132 -7.547 -10.583 1.00 95.94 113 GLU A CA 1
ATOM 908 C C . GLU A 1 113 ? -2.996 -9.005 -11.010 1.00 95.94 113 GLU A C 1
ATOM 910 O O . GLU A 1 113 ? -3.691 -9.466 -11.915 1.00 95.94 113 GLU A O 1
ATOM 915 N N . LYS A 1 114 ? -2.098 -9.747 -10.359 1.00 95.62 114 LYS A N 1
ATOM 916 C CA . LYS A 1 114 ? -1.897 -11.175 -10.595 1.00 95.62 114 LYS A CA 1
ATOM 917 C C . LYS A 1 114 ? -2.143 -11.976 -9.318 1.00 95.62 114 LYS A C 1
ATOM 919 O O . LYS A 1 114 ? -1.846 -11.477 -8.228 1.00 95.62 114 LYS A O 1
ATOM 924 N N . PRO A 1 115 ? -2.651 -13.216 -9.427 1.00 94.75 115 PRO A N 1
ATOM 925 C CA . PRO A 1 115 ? -2.717 -14.130 -8.297 1.00 94.75 115 PRO A CA 1
ATOM 926 C C . PRO A 1 115 ? -1.329 -14.396 -7.708 1.00 94.75 115 PRO A C 1
ATOM 928 O O . PRO A 1 115 ? -0.333 -14.506 -8.429 1.00 94.75 115 PRO A O 1
ATOM 931 N N . PHE A 1 116 ? -1.271 -14.528 -6.387 1.00 91.62 116 PHE A N 1
ATOM 932 C CA . PHE A 1 116 ? -0.078 -15.008 -5.705 1.00 91.62 116 PHE A CA 1
ATOM 933 C C . PHE A 1 116 ? 0.089 -16.518 -5.889 1.00 91.62 116 PHE A C 1
ATOM 935 O O . PHE A 1 116 ? -0.850 -17.277 -5.651 1.00 91.62 116 PHE A O 1
ATOM 942 N N . VAL A 1 117 ? 1.297 -16.926 -6.267 1.00 93.56 117 VAL A N 1
ATOM 943 C CA . VAL A 1 117 ? 1.727 -18.319 -6.404 1.00 93.56 117 VAL A CA 1
ATOM 944 C C . VAL A 1 117 ? 2.744 -18.637 -5.310 1.00 93.56 117 VAL A C 1
ATOM 946 O O . VAL A 1 117 ? 2.493 -19.494 -4.467 1.00 93.56 117 VAL A O 1
ATOM 949 N N . SER A 1 118 ? 3.862 -17.911 -5.284 1.00 91.62 118 SER A N 1
ATOM 950 C CA . SER A 1 118 ? 4.881 -17.995 -4.236 1.00 91.62 118 SER A CA 1
ATOM 951 C C . SER A 1 118 ? 5.741 -16.732 -4.234 1.00 91.62 118 SER A C 1
ATOM 953 O O . SER A 1 118 ? 5.726 -15.959 -5.194 1.00 91.62 118 SER A O 1
ATOM 955 N N . THR A 1 119 ? 6.522 -16.525 -3.175 1.00 89.62 119 THR A N 1
ATOM 956 C CA . THR A 1 119 ? 7.449 -15.389 -3.086 1.00 89.62 119 THR A CA 1
ATOM 957 C C . THR A 1 119 ? 8.469 -15.415 -4.226 1.00 89.62 119 THR A C 1
ATOM 959 O O . THR A 1 119 ? 8.740 -14.392 -4.833 1.00 89.62 119 THR A O 1
ATOM 962 N N . GLU A 1 120 ? 9.000 -16.583 -4.577 1.00 92.19 120 GLU A N 1
ATOM 963 C CA . GLU A 1 120 ? 10.024 -16.746 -5.618 1.00 92.19 120 GLU A CA 1
ATOM 964 C C . GLU A 1 120 ? 9.500 -16.418 -7.022 1.00 92.19 120 GLU A C 1
ATOM 966 O O . GLU A 1 120 ? 10.270 -16.019 -7.893 1.00 92.19 120 GLU A O 1
ATOM 971 N N . VAL A 1 121 ? 8.196 -16.602 -7.246 1.00 92.06 121 VAL A N 1
ATOM 972 C CA . VAL A 1 121 ? 7.541 -16.339 -8.534 1.00 92.06 121 VAL A CA 1
ATOM 973 C C . VAL A 1 121 ? 7.076 -14.890 -8.637 1.00 92.06 121 VAL A C 1
ATOM 975 O O . VAL A 1 121 ? 7.179 -14.270 -9.696 1.00 92.06 121 VAL A O 1
ATOM 978 N N . ASN A 1 122 ? 6.506 -14.361 -7.557 1.00 93.50 122 ASN A N 1
ATOM 979 C CA . ASN A 1 122 ? 5.834 -13.070 -7.571 1.00 93.50 122 ASN A CA 1
ATOM 980 C C . ASN A 1 122 ? 6.763 -11.909 -7.208 1.00 93.50 122 ASN A C 1
ATOM 982 O O . ASN A 1 122 ? 6.570 -10.808 -7.731 1.00 93.50 122 ASN A O 1
ATOM 986 N N . ASP A 1 123 ? 7.751 -12.137 -6.344 1.00 94.31 123 ASP A N 1
ATOM 987 C CA . ASP A 1 123 ? 8.527 -11.080 -5.709 1.00 94.31 123 ASP A CA 1
ATOM 988 C C . ASP A 1 123 ? 9.941 -11.056 -6.286 1.00 94.31 123 ASP A C 1
ATOM 990 O O . ASP A 1 123 ? 10.740 -11.975 -6.089 1.00 94.31 123 ASP A O 1
ATOM 994 N N . VAL A 1 124 ? 10.298 -9.952 -6.942 1.00 95.75 124 VAL A N 1
ATOM 995 C CA . VAL A 1 124 ? 11.697 -9.701 -7.281 1.00 95.75 124 VAL A CA 1
ATOM 996 C C . VAL A 1 124 ? 12.341 -8.999 -6.094 1.00 95.75 124 VAL A C 1
ATOM 998 O O . VAL A 1 124 ? 12.031 -7.841 -5.807 1.00 95.75 124 VAL A O 1
ATOM 1001 N N . LYS A 1 125 ? 13.201 -9.720 -5.365 1.00 95.12 125 LYS A N 1
ATOM 1002 C CA . LYS A 1 125 ? 13.909 -9.183 -4.191 1.00 95.12 125 LYS A CA 1
ATOM 1003 C C . LYS A 1 125 ? 14.654 -7.898 -4.548 1.00 95.12 125 LYS A C 1
ATOM 1005 O O . LYS A 1 125 ? 15.255 -7.802 -5.617 1.00 95.12 125 LYS A O 1
ATOM 1010 N N . TYR A 1 126 ? 14.623 -6.933 -3.636 1.00 92.75 126 TYR A N 1
ATOM 1011 C CA . TYR A 1 126 ? 15.256 -5.637 -3.824 1.00 92.75 126 TYR A CA 1
ATOM 1012 C C . TYR A 1 126 ? 15.893 -5.146 -2.523 1.00 92.75 126 TYR A C 1
ATOM 1014 O O . TYR A 1 126 ? 15.261 -5.159 -1.465 1.00 92.75 126 TYR A O 1
ATOM 1022 N N . GLU A 1 127 ? 17.139 -4.689 -2.614 1.00 89.38 127 GLU A N 1
ATOM 1023 C CA . GLU A 1 127 ? 17.870 -4.085 -1.500 1.00 89.38 127 GLU A CA 1
ATOM 1024 C C . GLU A 1 127 ? 17.718 -2.559 -1.555 1.00 89.38 127 GLU A C 1
ATOM 1026 O O . GLU A 1 127 ? 18.041 -1.924 -2.560 1.00 89.38 127 GLU A O 1
ATOM 1031 N N . PHE A 1 128 ? 17.149 -1.986 -0.488 1.00 85.69 128 PHE A N 1
ATOM 1032 C CA . PHE A 1 128 ? 16.768 -0.570 -0.404 1.00 85.69 128 PHE A CA 1
ATOM 1033 C C . PHE A 1 128 ? 17.949 0.355 -0.148 1.00 85.69 128 PHE A C 1
ATOM 1035 O O . PHE A 1 128 ? 18.648 0.105 0.857 1.00 85.69 128 PHE A O 1
#

Sequence (128 aa):
MGFKDVIYQKRGIEHKDERRTLLTAFNGDLKGFKAAQVKFYLIKQERQLAGCYHNYDVAFYILEGEAKFFLKDVETSETKEYILNDTGVLLIPSKVAYKAIPKAGTKMVGFTEKPFVSTEVNDVKYEF